Protein AF-A0A227J7Y9-F1 (afdb_monomer_lite)

Structure (mmCIF, N/CA/C/O backbone):
data_AF-A0A227J7Y9-F1
#
_entry.id   AF-A0A227J7Y9-F1
#
loop_
_atom_site.group_PDB
_atom_site.id
_atom_site.type_symbol
_atom_site.label_atom_id
_atom_site.label_alt_id
_atom_site.label_comp_id
_atom_site.label_asym_id
_atom_site.label_entity_id
_atom_site.label_seq_id
_atom_site.pdbx_PDB_ins_code
_atom_site.Cartn_x
_atom_site.Cartn_y
_atom_site.Cartn_z
_atom_site.occupancy
_atom_site.B_iso_or_equiv
_atom_site.auth_seq_id
_atom_site.auth_comp_id
_atom_site.auth_asym_id
_atom_site.auth_atom_id
_atom_site.pdbx_PDB_model_num
ATOM 1 N N . ASP A 1 1 ? -7.201 0.576 12.640 1.00 69.94 1 ASP A N 1
ATOM 2 C CA . ASP A 1 1 ? -6.876 1.212 13.947 1.00 69.94 1 ASP A CA 1
ATOM 3 C C . ASP A 1 1 ? -5.437 0.969 14.415 1.00 69.94 1 ASP A C 1
ATOM 5 O O . ASP A 1 1 ? -5.116 1.215 15.574 1.00 69.94 1 ASP A O 1
ATOM 9 N N . GLU A 1 2 ? -4.544 0.518 13.530 1.00 86.12 2 GLU A N 1
ATOM 10 C CA . GLU A 1 2 ? -3.169 0.139 13.894 1.00 86.12 2 GLU A CA 1
ATOM 11 C C . GLU A 1 2 ? -2.159 1.290 13.780 1.00 86.12 2 GLU A C 1
ATOM 13 O O . GLU A 1 2 ? -1.007 1.172 14.187 1.00 86.12 2 GLU A O 1
ATOM 18 N N . THR A 1 3 ? -2.596 2.439 13.262 1.00 92.38 3 THR A N 1
ATOM 19 C CA . THR A 1 3 ? -1.806 3.670 13.194 1.00 92.38 3 THR A CA 1
ATOM 20 C C . THR A 1 3 ? -2.349 4.692 14.185 1.00 92.38 3 THR A C 1
ATOM 22 O O . THR A 1 3 ? -3.555 4.747 14.426 1.00 92.38 3 THR A O 1
ATOM 25 N N . THR A 1 4 ? -1.478 5.539 14.744 1.00 93.44 4 THR A N 1
ATOM 26 C CA . TH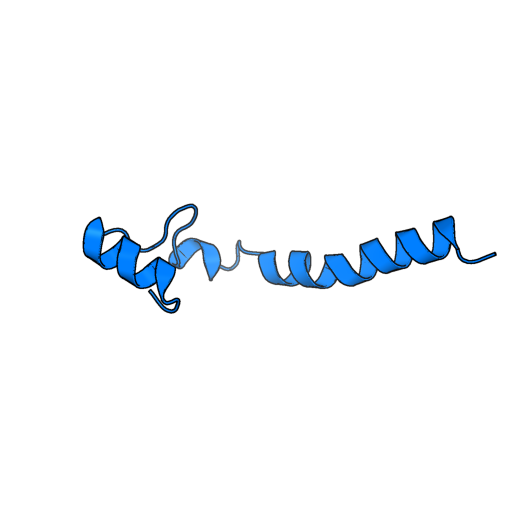R A 1 4 ? -1.870 6.564 15.730 1.00 93.44 4 THR A CA 1
ATOM 27 C C . THR A 1 4 ? -2.992 7.457 15.196 1.00 93.44 4 THR A C 1
ATOM 29 O O . THR A 1 4 ? -4.026 7.603 15.839 1.00 93.44 4 THR A O 1
ATOM 32 N N . VAL A 1 5 ? -2.833 7.968 13.970 1.00 91.56 5 VAL A N 1
ATOM 33 C CA . VAL A 1 5 ? -3.827 8.838 13.321 1.00 91.56 5 VAL A CA 1
ATOM 34 C C . VAL A 1 5 ? -5.096 8.066 12.951 1.00 91.56 5 VAL A C 1
ATOM 36 O O . VAL A 1 5 ? -6.198 8.555 13.187 1.00 91.56 5 VAL A O 1
ATOM 39 N N . GLY A 1 6 ? -4.971 6.850 12.409 1.00 90.00 6 GLY A N 1
ATOM 40 C CA . GLY A 1 6 ? -6.134 6.035 12.051 1.00 90.00 6 GLY A CA 1
ATOM 41 C C . GLY A 1 6 ? -6.997 5.697 13.267 1.00 90.00 6 GLY A C 1
ATOM 42 O O . GLY A 1 6 ? -8.220 5.768 13.192 1.00 90.00 6 GLY A O 1
ATOM 43 N N . LYS A 1 7 ? -6.363 5.409 14.408 1.00 90.00 7 LYS A N 1
ATOM 44 C CA . LYS A 1 7 ? -7.047 5.125 15.672 1.00 90.00 7 LYS A CA 1
ATOM 45 C C . LYS A 1 7 ? -7.779 6.346 16.235 1.00 90.00 7 LYS A C 1
ATOM 47 O O . LYS A 1 7 ? -8.939 6.225 16.612 1.00 90.00 7 LYS A O 1
ATOM 52 N N . GLU A 1 8 ? -7.147 7.520 16.245 1.00 90.50 8 GLU A N 1
ATOM 53 C CA . GLU A 1 8 ? -7.792 8.765 16.698 1.00 90.50 8 GLU A CA 1
ATOM 54 C C . GLU A 1 8 ? -9.052 9.094 15.879 1.00 90.50 8 GLU A C 1
ATOM 56 O O . GLU A 1 8 ? -10.074 9.520 16.423 1.00 90.50 8 GLU A O 1
ATOM 61 N N . ILE A 1 9 ? -9.003 8.876 14.561 1.00 88.69 9 ILE A N 1
ATOM 62 C CA . ILE A 1 9 ? -10.144 9.114 13.667 1.00 88.69 9 ILE A CA 1
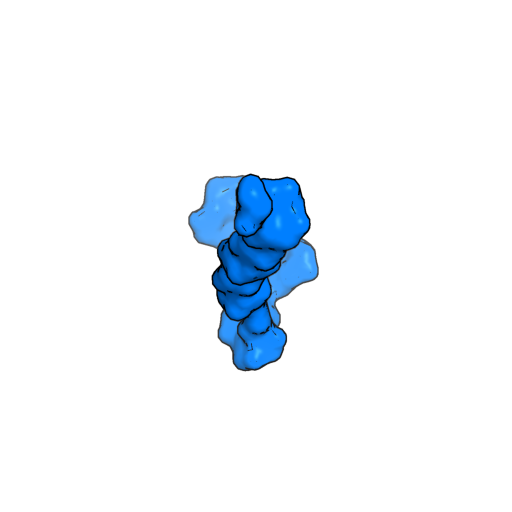ATOM 63 C C . ILE A 1 9 ? -11.240 8.064 13.894 1.00 88.69 9 ILE A C 1
ATOM 65 O O . ILE A 1 9 ? -12.419 8.425 13.965 1.00 88.69 9 ILE A O 1
ATOM 69 N N . ALA A 1 10 ? -10.867 6.795 14.065 1.00 89.50 10 ALA A N 1
ATOM 70 C CA . ALA A 1 10 ? -11.806 5.723 14.381 1.00 89.50 10 ALA A CA 1
ATOM 71 C C . ALA A 1 10 ? -12.547 5.979 15.702 1.00 89.50 10 ALA A C 1
ATOM 73 O O . ALA A 1 10 ? -13.765 5.832 15.759 1.00 89.50 10 ALA A O 1
ATOM 74 N N . GLU A 1 11 ? -11.853 6.443 16.744 1.00 89.50 11 GLU A N 1
ATOM 75 C CA . GLU A 1 11 ? -12.465 6.792 18.034 1.00 89.50 11 GLU A CA 1
ATOM 76 C C . GLU A 1 11 ? -13.386 8.016 17.930 1.00 89.50 11 GLU A C 1
ATOM 78 O O . GLU A 1 11 ? -14.454 8.050 18.544 1.00 89.50 11 GLU A O 1
ATOM 83 N N . LYS A 1 12 ? -13.006 9.017 17.127 1.00 90.06 12 LYS A N 1
ATOM 84 C CA . LYS A 1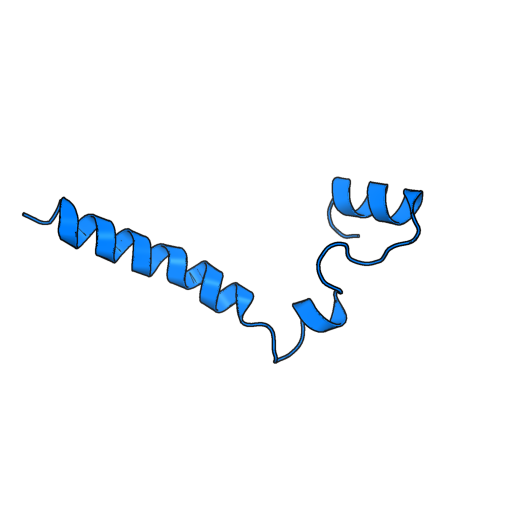 12 ? -13.780 10.257 16.977 1.00 90.06 12 LYS A CA 1
ATOM 85 C C . LYS A 1 12 ? -15.048 10.089 16.139 1.00 90.06 12 LYS A C 1
ATOM 87 O O . LYS A 1 12 ? -16.042 10.762 16.413 1.00 90.06 12 LYS A O 1
ATOM 92 N N . TYR A 1 13 ? -15.015 9.241 15.113 1.00 89.75 13 TYR A N 1
ATOM 93 C CA . TYR A 1 13 ? -16.106 9.122 14.138 1.00 89.75 13 TYR A CA 1
ATOM 94 C C . TYR A 1 13 ? -16.715 7.719 14.037 1.00 89.75 13 TYR A C 1
ATOM 96 O O . TYR A 1 13 ? -17.672 7.530 13.289 1.00 89.75 13 TYR A O 1
ATOM 104 N N . GLY A 1 14 ? -16.197 6.740 14.781 1.00 87.19 14 GLY A N 1
ATOM 105 C CA . GLY A 1 14 ? -16.695 5.363 14.790 1.00 87.19 14 GLY A CA 1
ATOM 106 C C . GLY A 1 14 ? -16.445 4.590 13.492 1.00 87.19 14 GLY A C 1
ATOM 107 O O . GLY A 1 14 ? -17.115 3.587 13.252 1.00 87.19 14 GLY A O 1
ATOM 108 N N . MET A 1 15 ? -15.529 5.055 12.636 1.00 85.25 15 MET A N 1
ATOM 109 C CA . MET A 1 15 ? -15.243 4.440 11.335 1.00 85.25 15 MET A CA 1
ATOM 110 C C . MET A 1 15 ? -14.064 3.467 11.433 1.00 85.25 15 MET A C 1
ATOM 112 O O . MET A 1 15 ? -13.038 3.806 12.014 1.00 85.25 15 MET A O 1
ATOM 116 N N . LYS A 1 16 ? -14.198 2.275 10.839 1.00 82.50 16 LYS A N 1
ATOM 117 C CA . LYS A 1 16 ? -13.122 1.279 10.716 1.00 82.50 16 LYS A CA 1
ATOM 118 C C . LYS A 1 16 ? -12.660 1.219 9.260 1.00 82.50 16 LYS A C 1
ATOM 120 O O . LYS A 1 16 ? -13.318 0.594 8.433 1.00 82.50 16 LYS A O 1
ATOM 125 N N . GLY A 1 17 ? -11.557 1.905 8.969 1.00 83.12 17 GLY A N 1
ATOM 126 C CA . GLY A 1 17 ? -11.156 2.256 7.601 1.00 83.12 17 GLY A CA 1
ATOM 127 C C . GLY A 1 17 ? -11.727 3.615 7.180 1.00 83.12 17 GLY A C 1
ATOM 128 O O . GLY A 1 17 ? -12.733 4.064 7.733 1.00 83.12 17 GLY A O 1
ATOM 129 N N . LEU A 1 18 ? -11.049 4.299 6.252 1.00 89.69 18 LEU A N 1
ATOM 130 C CA . LEU A 1 18 ? -11.404 5.657 5.813 1.00 89.69 18 LEU A CA 1
ATOM 131 C C . LEU A 1 18 ? -11.760 5.687 4.324 1.00 89.69 18 LEU A C 1
ATOM 133 O O . LEU A 1 18 ? -12.930 5.816 3.975 1.00 89.69 18 LEU A O 1
ATOM 137 N N . GLU A 1 19 ? -10.770 5.557 3.447 1.00 91.75 19 GLU A N 1
ATOM 138 C CA . GLU A 1 19 ? -10.951 5.483 1.993 1.00 91.75 19 GLU A CA 1
ATOM 139 C C . GLU A 1 19 ? -11.249 4.062 1.501 1.00 91.75 19 GLU A C 1
ATOM 141 O O . GLU A 1 19 ? -11.900 3.882 0.472 1.00 91.75 19 GLU A O 1
ATOM 146 N N . VAL A 1 20 ? -10.795 3.062 2.256 1.00 92.62 20 VAL A N 1
ATOM 147 C CA . VAL A 1 20 ? -10.996 1.639 1.996 1.00 92.62 20 VAL A CA 1
ATOM 148 C C . VAL A 1 20 ? -11.213 0.910 3.322 1.00 92.62 20 VAL A C 1
ATOM 150 O O . VAL A 1 20 ? -10.710 1.329 4.368 1.00 92.62 20 VAL A O 1
ATOM 153 N N . THR A 1 21 ? -12.014 -0.152 3.298 1.00 93.81 21 THR A N 1
ATOM 154 C CA . THR A 1 21 ? -12.237 -1.017 4.462 1.00 93.81 21 THR A CA 1
ATOM 155 C C . THR A 1 21 ? -11.161 -2.095 4.551 1.00 93.81 21 THR A C 1
ATOM 157 O O . THR A 1 21 ? -10.638 -2.539 3.530 1.00 93.81 21 THR A O 1
ATOM 160 N N . GLU A 1 22 ? -10.883 -2.563 5.769 1.00 92.88 22 GLU A N 1
ATOM 161 C CA . GLU A 1 22 ? -9.907 -3.633 6.028 1.00 92.88 22 GLU A CA 1
ATOM 162 C C . GLU A 1 22 ? -10.221 -4.905 5.227 1.00 92.88 22 GLU A C 1
ATOM 164 O O . GLU A 1 22 ? -9.350 -5.469 4.577 1.00 92.88 22 GLU A O 1
ATOM 169 N N . ASP A 1 23 ? -11.502 -5.288 5.182 1.00 94.69 23 ASP A N 1
ATOM 170 C CA . ASP A 1 23 ? -11.960 -6.473 4.452 1.00 94.69 23 ASP A CA 1
ATOM 171 C C . ASP A 1 23 ? -11.614 -6.419 2.960 1.00 94.69 23 ASP A C 1
ATOM 173 O O . ASP A 1 23 ? -11.415 -7.460 2.347 1.00 94.69 23 ASP A O 1
ATOM 177 N N . VAL A 1 24 ? -11.567 -5.222 2.362 1.00 95.19 24 VAL A N 1
ATOM 178 C CA . VAL A 1 24 ? -11.174 -5.041 0.957 1.00 95.19 24 VAL A CA 1
ATOM 179 C C . VAL A 1 24 ? -9.656 -4.958 0.839 1.00 95.19 24 VAL A C 1
ATOM 181 O O . VAL A 1 24 ? -9.100 -5.573 -0.070 1.00 95.19 24 VAL A O 1
ATOM 184 N N . PHE A 1 25 ? -8.996 -4.241 1.752 1.00 95.69 25 PHE A N 1
ATOM 185 C CA . PHE A 1 25 ? -7.544 -4.062 1.758 1.00 95.69 25 PHE A CA 1
ATOM 186 C C . PHE A 1 25 ? -6.784 -5.393 1.865 1.00 95.69 25 PHE A C 1
ATOM 188 O O . PHE A 1 25 ? -5.809 -5.583 1.143 1.00 95.69 25 PHE A O 1
ATOM 195 N N . GLU A 1 26 ? -7.278 -6.325 2.682 1.00 94.56 26 GLU A N 1
ATOM 196 C CA . GLU A 1 26 ? -6.693 -7.662 2.889 1.00 94.56 26 GLU A CA 1
ATOM 197 C C . GLU A 1 26 ? -7.347 -8.759 2.021 1.00 94.56 26 GLU A C 1
ATOM 199 O O . GLU A 1 26 ? -7.039 -9.945 2.150 1.00 94.56 26 GLU A O 1
ATOM 204 N N . SER A 1 27 ? -8.284 -8.402 1.133 1.00 96.56 27 SER A N 1
ATOM 205 C CA . SER A 1 27 ? -8.921 -9.382 0.242 1.00 96.56 27 SER A CA 1
ATOM 206 C C . SER A 1 27 ? -8.002 -9.841 -0.890 1.00 96.56 27 SER A C 1
ATOM 208 O O . SER A 1 27 ? -7.085 -9.135 -1.299 1.00 96.56 27 SER A O 1
ATOM 210 N N . GLU A 1 28 ? -8.348 -10.969 -1.521 1.00 96.38 28 GLU A N 1
ATOM 211 C CA . GLU A 1 28 ? -7.692 -11.449 -2.751 1.00 96.3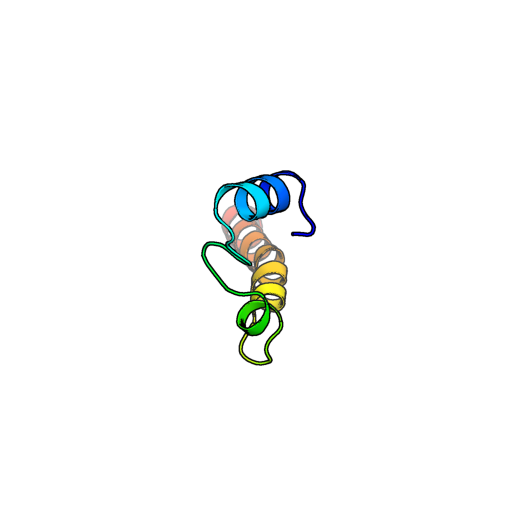8 28 GLU A CA 1
ATOM 212 C C . GLU A 1 28 ? -7.815 -10.480 -3.944 1.00 96.38 28 GLU A C 1
ATOM 214 O O . GLU A 1 28 ? -7.109 -10.628 -4.939 1.00 96.38 28 GLU A O 1
ATOM 219 N N . TYR A 1 29 ? -8.709 -9.488 -3.871 1.00 96.62 29 TYR A N 1
ATOM 220 C CA . TYR A 1 29 ? -8.837 -8.450 -4.897 1.00 96.62 29 TYR A CA 1
ATOM 221 C C . TYR A 1 29 ? -7.786 -7.339 -4.743 1.00 96.62 29 TYR A C 1
ATOM 223 O O . TYR A 1 29 ? -7.625 -6.521 -5.653 1.00 96.62 29 TYR A O 1
ATOM 231 N N . SER A 1 30 ? -7.095 -7.284 -3.602 1.00 97.19 30 SER A N 1
ATOM 232 C CA . SER A 1 30 ? -6.097 -6.268 -3.294 1.00 97.19 30 SER A CA 1
ATOM 233 C C . SER A 1 30 ? -4.738 -6.635 -3.882 1.00 97.19 30 SER A C 1
ATOM 235 O O . SER A 1 30 ? -4.130 -7.637 -3.520 1.00 97.19 30 SER A O 1
ATOM 237 N N . ILE A 1 31 ? -4.241 -5.785 -4.780 1.00 97.31 31 ILE A N 1
ATOM 238 C CA . ILE A 1 31 ? -2.917 -5.919 -5.415 1.00 97.31 31 ILE A CA 1
ATOM 239 C C . ILE A 1 31 ? -1.954 -4.807 -4.976 1.00 97.31 31 ILE A C 1
ATOM 241 O O . ILE A 1 31 ? -0.954 -4.533 -5.637 1.00 97.31 31 ILE A O 1
ATOM 245 N N . VAL A 1 32 ? -2.261 -4.128 -3.867 1.00 96.81 32 VAL A N 1
ATOM 246 C CA . VAL A 1 32 ? -1.530 -2.933 -3.408 1.00 96.81 32 VAL A CA 1
ATOM 247 C C . VAL A 1 32 ? -0.063 -3.221 -3.072 1.00 96.81 32 VAL A C 1
ATOM 249 O O . VAL A 1 32 ? 0.784 -2.340 -3.214 1.00 96.81 32 VAL A O 1
ATOM 252 N N . PHE A 1 33 ? 0.270 -4.455 -2.676 1.00 96.56 33 PHE A N 1
ATOM 253 C CA . PHE A 1 33 ? 1.656 -4.859 -2.424 1.00 96.56 33 PHE A CA 1
ATOM 254 C C . PHE A 1 33 ? 2.449 -5.080 -3.720 1.00 96.56 33 PHE A C 1
ATOM 256 O O . PHE A 1 33 ? 3.583 -4.608 -3.813 1.00 96.56 33 PHE A O 1
ATOM 263 N N . ASP A 1 34 ? 1.839 -5.680 -4.746 1.00 97.56 34 ASP A N 1
ATOM 264 C CA . ASP A 1 34 ? 2.442 -5.778 -6.083 1.00 97.56 34 ASP A CA 1
ATOM 265 C C . ASP A 1 34 ? 2.620 -4.380 -6.699 1.00 97.56 34 ASP A C 1
ATOM 267 O O . ASP A 1 34 ? 3.645 -4.068 -7.311 1.00 97.56 34 ASP A O 1
ATOM 271 N N . GLU A 1 35 ? 1.640 -3.490 -6.517 1.00 96.81 35 GLU A N 1
ATOM 272 C CA . GLU A 1 35 ? 1.744 -2.086 -6.922 1.00 96.81 35 GLU A CA 1
ATOM 273 C C . GLU A 1 35 ? 2.913 -1.384 -6.210 1.00 96.81 35 GLU A C 1
ATOM 275 O O . GLU A 1 35 ? 3.703 -0.679 -6.850 1.00 96.81 35 GLU A O 1
ATOM 280 N N . ALA A 1 36 ? 3.067 -1.607 -4.901 1.00 97.44 36 ALA A N 1
ATOM 281 C CA . ALA A 1 36 ? 4.158 -1.042 -4.116 1.00 97.44 36 ALA A CA 1
ATOM 282 C C . ALA A 1 36 ? 5.535 -1.536 -4.594 1.00 97.44 36 ALA A C 1
ATOM 284 O O . ALA A 1 36 ? 6.446 -0.715 -4.748 1.00 97.44 36 ALA A O 1
ATOM 285 N N . GLU A 1 37 ? 5.690 -2.830 -4.891 1.00 97.19 37 GLU A N 1
ATOM 286 C CA . GLU A 1 37 ? 6.923 -3.391 -5.465 1.00 97.19 37 GLU A CA 1
ATOM 287 C C . GLU A 1 37 ? 7.245 -2.751 -6.825 1.00 97.19 37 GLU A C 1
ATOM 289 O O . GLU A 1 37 ? 8.375 -2.303 -7.078 1.00 97.19 37 GLU A O 1
ATOM 294 N N . ASN A 1 38 ? 6.231 -2.612 -7.681 1.00 97.56 38 ASN A N 1
ATOM 295 C CA . ASN A 1 38 ? 6.373 -2.046 -9.021 1.00 97.56 38 ASN A CA 1
ATOM 296 C C . ASN A 1 38 ? 6.861 -0.589 -9.033 1.00 97.56 38 ASN A C 1
ATOM 298 O O . ASN A 1 38 ? 7.404 -0.128 -10.047 1.00 97.56 38 ASN A O 1
ATOM 302 N N . ARG A 1 39 ? 6.793 0.131 -7.905 1.00 98.06 39 ARG A N 1
ATOM 303 C CA . ARG A 1 39 ? 7.442 1.446 -7.762 1.00 98.06 39 ARG A CA 1
ATOM 304 C C . ARG A 1 39 ? 8.950 1.366 -8.000 1.00 98.06 39 ARG A C 1
ATOM 306 O O . ARG A 1 39 ? 9.499 2.224 -8.687 1.00 98.06 39 ARG A O 1
ATOM 313 N N . MET A 1 40 ? 9.635 0.340 -7.488 1.00 97.31 40 MET A N 1
ATOM 314 C CA . MET A 1 40 ? 11.087 0.201 -7.678 1.00 97.31 40 MET A CA 1
ATOM 315 C C . MET A 1 40 ? 11.428 -0.082 -9.143 1.00 97.31 40 MET A C 1
ATOM 317 O O . MET A 1 40 ? 12.341 0.529 -9.703 1.00 97.31 40 MET A O 1
ATOM 321 N N . HIS A 1 41 ? 10.665 -0.968 -9.785 1.00 97.56 41 HIS A N 1
ATOM 322 C CA . HIS A 1 41 ? 10.882 -1.350 -11.180 1.00 97.56 41 HIS A CA 1
ATOM 323 C C . HIS A 1 41 ? 10.647 -0.188 -12.146 1.00 97.56 41 HIS A C 1
ATOM 325 O O . HIS A 1 41 ? 11.468 0.054 -13.033 1.00 97.56 41 HIS A O 1
ATOM 331 N N . THR A 1 42 ? 9.570 0.569 -11.949 1.00 97.19 42 THR A N 1
ATOM 332 C CA . THR A 1 42 ? 9.248 1.730 -12.791 1.00 97.19 42 THR A CA 1
ATOM 333 C C . THR A 1 42 ? 10.254 2.864 -12.60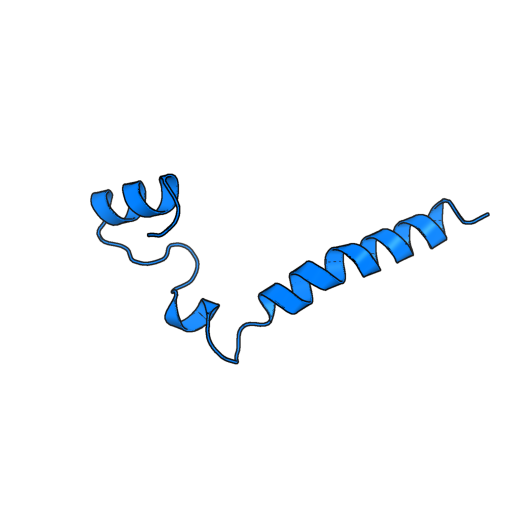3 1.00 97.19 42 THR A C 1
ATOM 335 O O . THR A 1 42 ? 10.745 3.405 -13.594 1.00 97.19 42 THR A O 1
ATOM 338 N N . ILE A 1 43 ? 10.661 3.167 -11.365 1.00 97.31 43 ILE A N 1
ATOM 339 C CA . ILE A 1 43 ? 11.725 4.149 -11.098 1.00 97.31 43 ILE A CA 1
ATOM 340 C C . ILE A 1 43 ? 13.043 3.708 -11.745 1.00 97.31 43 ILE A C 1
ATOM 342 O O . ILE A 1 43 ? 13.700 4.517 -12.399 1.00 97.31 43 ILE A O 1
ATOM 346 N N . LYS A 1 44 ? 13.410 2.424 -11.642 1.00 95.75 44 LYS A N 1
ATOM 347 C CA . LYS A 1 44 ? 14.602 1.879 -12.308 1.00 95.75 44 LYS A CA 1
ATOM 348 C C . LYS A 1 44 ? 14.542 2.075 -13.822 1.00 95.75 44 LYS A C 1
ATOM 350 O O . LYS A 1 44 ? 15.529 2.511 -14.407 1.00 95.75 44 LYS A O 1
ATOM 355 N N . ALA A 1 45 ? 13.402 1.788 -14.450 1.00 97.38 45 ALA A N 1
ATOM 356 C CA . ALA A 1 45 ? 13.223 1.991 -15.885 1.00 97.38 45 ALA A CA 1
ATOM 357 C C . ALA A 1 45 ? 13.404 3.467 -16.274 1.00 97.38 45 ALA A C 1
ATOM 359 O O . ALA A 1 45 ? 14.111 3.759 -17.237 1.00 97.38 45 ALA A O 1
ATOM 360 N N . ILE A 1 46 ? 12.845 4.393 -15.487 1.00 97.56 46 ILE A N 1
ATOM 361 C CA . ILE A 1 46 ? 13.027 5.837 -15.689 1.00 97.56 46 ILE A CA 1
ATOM 362 C C . ILE A 1 46 ? 14.507 6.219 -15.572 1.00 97.56 46 ILE A C 1
ATOM 364 O O . ILE A 1 46 ? 15.024 6.924 -16.438 1.00 97.56 46 ILE A O 1
ATOM 368 N N . MET A 1 47 ? 15.210 5.743 -14.542 1.00 97.31 47 MET A N 1
ATOM 369 C CA . MET A 1 47 ? 16.635 6.036 -14.349 1.00 97.31 47 MET A CA 1
ATOM 370 C C . MET A 1 47 ? 17.486 5.509 -15.505 1.00 97.31 47 MET A C 1
ATOM 372 O O . MET A 1 47 ? 18.320 6.242 -16.024 1.00 97.31 47 MET A O 1
ATOM 376 N N . VAL A 1 48 ? 17.258 4.272 -15.952 1.00 97.00 48 VAL A N 1
ATOM 377 C CA . VAL A 1 48 ? 17.978 3.699 -17.100 1.00 97.00 48 VAL A CA 1
ATOM 378 C C . VAL A 1 48 ? 17.696 4.498 -18.373 1.00 97.00 48 VAL A C 1
ATOM 380 O O . VAL A 1 48 ? 18.629 4.837 -19.095 1.00 97.00 48 VAL A O 1
ATOM 383 N N . ALA A 1 49 ? 16.434 4.850 -18.629 1.00 96.56 49 ALA A N 1
ATOM 384 C CA . ALA A 1 49 ? 16.044 5.590 -19.828 1.00 96.56 49 ALA A CA 1
ATOM 385 C C . ALA A 1 49 ? 16.606 7.021 -19.874 1.00 96.56 49 ALA A C 1
ATOM 387 O O . ALA A 1 49 ? 16.812 7.558 -20.959 1.00 96.56 49 ALA A O 1
ATOM 388 N N . THR A 1 50 ? 16.833 7.644 -18.716 1.00 95.31 50 THR A N 1
ATOM 389 C CA . THR A 1 50 ? 17.254 9.053 -18.626 1.00 95.31 50 THR A CA 1
ATOM 390 C C . THR A 1 50 ? 18.742 9.241 -18.336 1.00 95.31 50 THR A C 1
ATOM 392 O O . THR A 1 50 ? 19.301 10.256 -18.743 1.00 95.31 50 THR A O 1
ATOM 395 N N . LEU A 1 51 ? 19.385 8.290 -17.651 1.00 92.81 51 LEU A N 1
ATOM 396 C CA . LEU A 1 51 ? 20.756 8.411 -17.134 1.00 92.81 51 LEU A CA 1
ATOM 397 C C . LEU A 1 51 ? 21.668 7.227 -17.504 1.00 92.81 51 LEU A C 1
ATOM 399 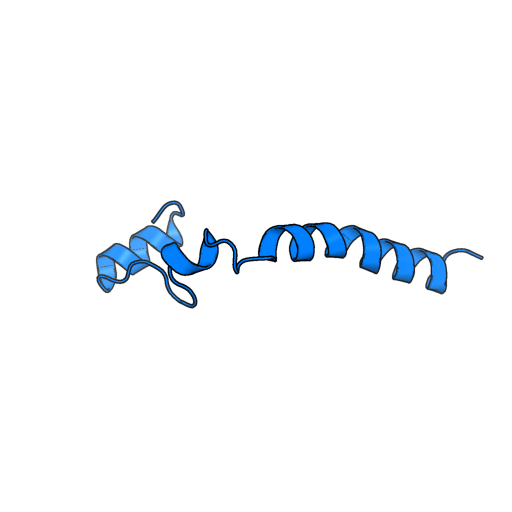O O . LEU A 1 51 ? 22.820 7.204 -17.088 1.00 92.81 51 LEU A O 1
ATOM 403 N N . GLY A 1 52 ? 21.179 6.222 -18.235 1.00 81.31 52 GLY A N 1
ATOM 404 C CA . GLY A 1 52 ? 21.925 4.994 -18.547 1.00 81.31 52 GLY A CA 1
ATOM 405 C C . GLY A 1 52 ? 22.892 5.079 -19.736 1.00 81.31 52 GLY A C 1
ATOM 406 O O . GLY A 1 52 ? 23.254 4.032 -20.269 1.00 81.31 52 GLY A O 1
ATOM 407 N N . SER A 1 53 ? 23.252 6.288 -20.183 1.00 64.75 53 SER A N 1
ATOM 408 C CA . SER A 1 53 ? 24.211 6.547 -21.275 1.00 64.75 53 SER A CA 1
ATOM 409 C C . SER A 1 53 ? 25.559 7.011 -20.741 1.00 64.75 53 SER A C 1
ATOM 411 O O . SER A 1 53 ? 25.552 7.883 -19.846 1.00 64.75 53 SER A O 1
#

Radius of gyration: 17.32 Å; chains: 1; bounding box: 41×22×39 Å

Sequence (53 aa):
DETTVGKEIAEKYGMKGLEVTEDVFESEYSIVFDEAENRMHTIKAIMVATLGS

pLDDT: mean 92.41, std 6.6, range [64.75, 98.06]

Foldseek 3Di:
DPDPVQVVCCVVPVDQDDPDHPCCCPDPVHPVVVVVVVVVVVVVVVCCVPPVD

Secondary structure (DSSP, 8-state):
--SHHHHHHHHHH--S-SSS-HHHHTSTT--HHHHHHHHHHHHHHHHHHHH--

InterPro domains:
  IPR006131 Aspartate/ornithine carbamoyltransferase, Asp/Orn-binding domain [PF00185] (16-49)
  IPR036901 Aspartate/ornithine carbamoyltransferase superfamily [G3DSA:3.40.50.1370] (1-38)
  IPR036901 Aspartate/ornithine carbamoyltransferase superfamily [G3DSA:3.40.50.1370] (39-51)
  IPR036901 Aspartate/ornithine carbamoyltransferase superfamily [SSF53671] (2-52)

Organism: Vibrio parahaemolyticus (NCBI:txid670)